Protein AF-A0A7C1T5G3-F1 (afdb_monomer_lite)

Sequence (94 aa):
MDLILVSEREKLIKEHGFLPYFDIGDSGFDVKKNFHHIRSTYSIPVIDYNQRNEKIDIKSLRKRGYDKKGTPFARFKGHYAGPMDMIKRKRFPL

pLDDT: mean 76.8, std 14.63, range [40.28, 95.38]

Radius of gyration: 19.86 Å; chains: 1; bounding box: 31×28×58 Å

Secondary structure (DSSP, 8-state):
----HHHHHHHHHHHH----SEEEEEGGG--HHHHHHHHHTT-EEEEE---SS---SHHHHHHHTB-TTSPBPEEETTEEE-HHHHHHTT----

Structure (mmCIF, N/CA/C/O backbone):
data_AF-A0A7C1T5G3-F1
#
_entry.id   AF-A0A7C1T5G3-F1
#
loop_
_atom_site.group_PDB
_atom_site.id
_atom_site.type_symbol
_atom_site.label_atom_id
_atom_site.label_alt_id
_atom_site.label_comp_id
_atom_site.label_asym_id
_atom_site.label_entity_id
_atom_site.label_seq_id
_atom_site.pdbx_PDB_ins_code
_atom_site.Cartn_x
_atom_site.Cartn_y
_atom_site.Cartn_z
_atom_site.occupancy
_atom_site.B_iso_or_equiv
_atom_site.auth_seq_id
_atom_site.auth_comp_id
_atom_site.auth_asym_id
_atom_site.auth_atom_id
_atom_site.pdbx_PDB_model_num
ATOM 1 N N . MET A 1 1 ? 7.858 14.968 4.469 1.00 40.28 1 MET A N 1
ATOM 2 C CA . MET A 1 1 ? 6.643 14.698 5.260 1.00 40.28 1 MET A CA 1
ATOM 3 C C . MET A 1 1 ? 5.994 13.510 4.586 1.00 40.28 1 MET A C 1
ATOM 5 O O . MET A 1 1 ? 5.471 13.669 3.492 1.00 40.28 1 MET A O 1
ATOM 9 N N . ASP A 1 2 ? 6.176 12.313 5.133 1.00 49.34 2 ASP A N 1
ATOM 10 C CA . ASP A 1 2 ? 5.582 11.113 4.545 1.00 49.34 2 ASP A CA 1
ATOM 11 C C . ASP A 1 2 ? 4.068 11.192 4.780 1.00 49.34 2 ASP A C 1
ATOM 13 O O . ASP A 1 2 ? 3.637 11.277 5.931 1.00 49.34 2 ASP A O 1
ATOM 17 N N . LEU A 1 3 ? 3.258 11.231 3.715 1.00 56.09 3 LEU A N 1
ATOM 18 C CA . LEU A 1 3 ? 1.805 11.087 3.839 1.00 56.09 3 LEU A CA 1
ATOM 19 C C . LEU A 1 3 ? 1.526 9.658 4.316 1.00 56.09 3 LEU A C 1
ATOM 21 O O . LEU A 1 3 ? 1.583 8.696 3.548 1.00 56.09 3 LEU A O 1
ATOM 25 N N . ILE A 1 4 ? 1.289 9.504 5.613 1.00 62.53 4 ILE A N 1
ATOM 26 C CA . ILE A 1 4 ? 1.065 8.203 6.230 1.00 62.53 4 ILE A CA 1
ATOM 27 C C . ILE A 1 4 ? -0.445 8.019 6.393 1.00 62.53 4 ILE A C 1
ATOM 29 O O . ILE A 1 4 ? -1.060 8.611 7.272 1.00 62.53 4 ILE A O 1
ATOM 33 N N . LEU A 1 5 ? -1.027 7.159 5.553 1.00 75.06 5 LEU A N 1
ATOM 34 C CA . LEU A 1 5 ? -2.446 6.775 5.598 1.00 75.06 5 LEU A CA 1
ATOM 35 C C . LEU A 1 5 ? -2.836 6.135 6.946 1.00 75.06 5 LEU A C 1
ATOM 37 O O . LEU A 1 5 ? -3.991 6.184 7.356 1.00 75.06 5 LEU A O 1
ATOM 41 N N . VAL A 1 6 ? -1.861 5.535 7.638 1.00 81.69 6 VAL A N 1
ATOM 42 C CA . VAL A 1 6 ? -2.050 4.760 8.876 1.00 81.69 6 VAL A CA 1
ATOM 43 C C . VAL A 1 6 ? -2.798 5.548 9.953 1.00 81.69 6 VAL A C 1
ATOM 45 O O . VAL A 1 6 ? -3.776 5.040 10.490 1.00 81.69 6 VAL A O 1
ATOM 48 N N . SER A 1 7 ? -2.394 6.790 10.238 1.00 84.75 7 SER A N 1
ATOM 49 C CA . SER A 1 7 ? -2.995 7.564 11.335 1.00 84.75 7 SER A CA 1
ATOM 50 C C . SER A 1 7 ? -4.450 7.944 11.063 1.00 84.75 7 SER A C 1
ATOM 52 O O . SER A 1 7 ? -5.276 7.906 11.971 1.00 84.75 7 SER A O 1
ATOM 54 N N . GLU A 1 8 ? -4.778 8.285 9.815 1.00 86.56 8 GLU A N 1
ATOM 55 C CA . GLU A 1 8 ? -6.151 8.639 9.441 1.00 86.56 8 GLU A CA 1
ATOM 56 C C . GLU A 1 8 ? -7.051 7.400 9.445 1.00 86.56 8 GLU A C 1
ATOM 58 O O . GLU A 1 8 ? -8.162 7.424 9.971 1.00 86.56 8 GLU A O 1
ATOM 63 N N . ARG A 1 9 ? -6.535 6.276 8.940 1.00 88.88 9 ARG A N 1
ATOM 64 C CA . ARG A 1 9 ? -7.236 4.992 8.957 1.00 88.88 9 ARG A CA 1
ATOM 65 C C . ARG A 1 9 ? -7.573 4.538 10.377 1.00 88.88 9 ARG A C 1
ATOM 67 O O . ARG A 1 9 ? -8.707 4.151 10.641 1.00 88.88 9 ARG A O 1
ATOM 74 N N . GLU A 1 10 ? -6.607 4.592 11.294 1.00 90.38 10 GLU A N 1
ATOM 75 C CA . GLU A 1 10 ? -6.819 4.230 12.702 1.00 90.38 10 GLU A CA 1
ATOM 76 C C . GLU A 1 10 ? -7.875 5.118 13.368 1.00 90.38 10 GLU A C 1
ATOM 78 O O . GLU A 1 10 ? -8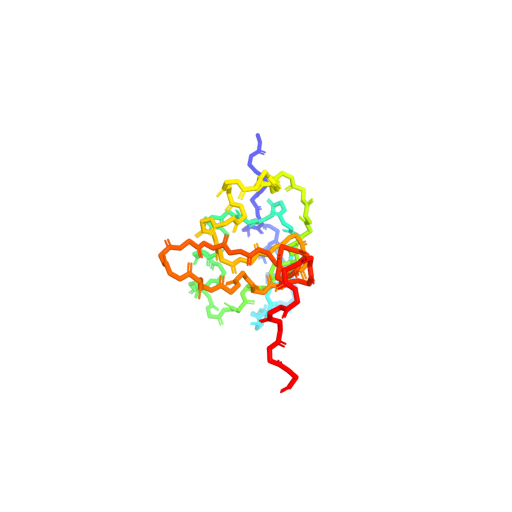.710 4.626 14.132 1.00 90.38 10 GLU A O 1
ATOM 83 N N . LYS A 1 11 ? -7.887 6.416 13.041 1.00 91.12 11 LYS A N 1
ATOM 84 C CA . LYS A 1 11 ? -8.907 7.350 13.522 1.00 91.12 11 LYS A CA 1
ATOM 85 C C . LYS A 1 11 ? -10.302 6.971 13.021 1.00 91.12 11 LYS A C 1
ATOM 87 O O . LYS A 1 11 ? -11.216 6.897 13.837 1.00 91.12 11 LYS A O 1
ATOM 92 N N . LEU A 1 12 ? -10.457 6.670 11.731 1.00 89.62 12 LEU A N 1
ATOM 93 C CA . LEU A 1 12 ? -11.743 6.272 11.143 1.00 89.62 12 LEU A CA 1
ATOM 94 C C . LEU A 1 12 ? -12.270 4.953 11.726 1.00 89.62 12 LEU A C 1
ATOM 96 O O . LEU A 1 12 ? -13.453 4.850 12.042 1.00 89.62 12 LEU A O 1
ATOM 100 N N . ILE A 1 13 ? -11.393 3.965 11.935 1.00 92.25 13 ILE A N 1
ATOM 101 C CA . ILE A 1 13 ? -11.759 2.703 12.600 1.00 92.25 13 ILE A CA 1
ATOM 102 C C . ILE A 1 13 ? -12.260 2.980 14.021 1.00 92.25 13 ILE A C 1
ATOM 104 O O . ILE A 1 13 ? -13.271 2.419 14.440 1.00 92.25 13 ILE A O 1
ATOM 108 N N . LYS A 1 14 ? -11.572 3.856 14.763 1.00 93.75 14 LYS A N 1
ATOM 109 C CA . LYS A 1 14 ? -11.965 4.229 16.126 1.00 93.75 14 LYS A CA 1
ATOM 110 C C . LYS A 1 14 ? -13.295 4.984 16.160 1.00 93.75 14 LYS A C 1
ATOM 112 O O . LYS A 1 14 ? -14.096 4.741 17.055 1.00 93.75 14 LYS A O 1
ATOM 117 N N . GLU A 1 15 ? -13.509 5.902 15.223 1.00 95.38 15 GLU A N 1
ATOM 118 C CA . GLU A 1 15 ? -14.708 6.741 15.151 1.00 95.38 15 GLU A CA 1
ATOM 119 C C . GLU A 1 15 ? -15.952 5.939 14.759 1.00 95.38 15 GLU A C 1
ATOM 121 O O . GLU A 1 15 ? -17.010 6.107 15.362 1.00 95.38 15 GLU A O 1
ATOM 126 N N . HIS A 1 16 ? -15.824 5.040 13.783 1.00 91.94 16 HIS A N 1
ATOM 127 C CA . HIS A 1 16 ? -16.964 4.307 13.235 1.00 91.94 16 HIS A CA 1
ATOM 128 C C . HIS A 1 16 ? -17.110 2.878 13.769 1.00 91.94 16 HIS A C 1
ATOM 130 O O . HIS A 1 16 ? -18.120 2.228 13.506 1.00 91.94 16 HIS A O 1
ATOM 136 N N . GLY A 1 17 ? -16.125 2.372 14.515 1.00 92.81 17 GLY A N 1
ATOM 137 C CA . GLY A 1 17 ? -16.195 1.073 15.182 1.00 92.81 17 GLY A CA 1
ATOM 138 C C . GLY A 1 17 ? -16.192 -0.133 14.241 1.00 92.81 17 GLY A C 1
ATOM 139 O O . GLY A 1 17 ? -16.596 -1.218 14.654 1.00 92.81 17 GLY A O 1
ATOM 140 N N . PHE A 1 18 ? -15.750 0.025 12.990 1.00 89.44 18 PHE A N 1
ATOM 141 C CA . PHE A 1 18 ? -15.656 -1.079 12.035 1.00 89.44 18 PHE A CA 1
ATOM 142 C C . PHE A 1 18 ? -14.293 -1.132 11.348 1.00 89.44 18 PHE A C 1
ATOM 144 O O . PHE A 1 18 ? -13.629 -0.116 11.138 1.00 89.44 18 PHE A O 1
ATOM 151 N N . LEU A 1 19 ? -13.886 -2.349 10.984 1.00 90.12 19 LEU A N 1
ATOM 152 C CA . LEU A 1 19 ? -12.702 -2.589 10.169 1.00 90.12 19 LEU A CA 1
ATOM 153 C C . LEU A 1 19 ? -13.103 -2.580 8.689 1.00 90.12 19 LEU A C 1
ATOM 155 O O . LEU A 1 19 ? -13.981 -3.359 8.304 1.00 90.12 19 LEU A O 1
ATOM 159 N N . PRO A 1 20 ? -12.494 -1.729 7.848 1.00 90.00 20 PRO A N 1
ATOM 160 C CA . PRO A 1 20 ? -12.786 -1.728 6.425 1.00 90.00 20 PRO A CA 1
ATOM 161 C C . PRO A 1 20 ? -12.309 -3.034 5.783 1.00 90.00 20 PRO A C 1
ATOM 163 O O . PRO A 1 20 ? -11.239 -3.546 6.105 1.00 90.00 20 PRO A O 1
ATOM 166 N N . TYR A 1 21 ? -13.105 -3.556 4.850 1.00 93.75 21 TYR A N 1
ATOM 167 C CA . TYR A 1 21 ? -12.718 -4.699 4.018 1.00 93.75 21 TYR A CA 1
ATOM 168 C C . TYR A 1 21 ? -11.869 -4.265 2.809 1.00 93.75 21 TYR A C 1
ATOM 170 O O . TYR A 1 21 ? -10.978 -4.994 2.374 1.00 93.75 21 TYR A O 1
ATOM 178 N N . PHE A 1 22 ? -12.121 -3.054 2.301 1.00 93.06 22 PHE A N 1
ATOM 179 C CA . PHE A 1 22 ? -11.335 -2.406 1.256 1.00 93.06 22 PHE A CA 1
ATOM 180 C C . PHE A 1 22 ? -10.843 -1.041 1.737 1.00 93.06 22 PHE A C 1
ATOM 182 O O . PHE A 1 22 ? -11.631 -0.236 2.229 1.00 93.06 22 PHE A O 1
ATOM 189 N N . ASP A 1 23 ? -9.561 -0.763 1.523 1.00 91.12 23 ASP A N 1
ATOM 190 C CA . ASP A 1 23 ? -8.971 0.566 1.677 1.00 91.12 23 ASP A CA 1
ATOM 191 C C . ASP A 1 23 ? -8.682 1.120 0.274 1.00 91.12 23 ASP A C 1
ATOM 193 O O . ASP A 1 23 ? -7.817 0.593 -0.428 1.00 91.12 23 ASP A O 1
ATOM 197 N N . ILE A 1 24 ? -9.414 2.155 -0.151 1.00 90.06 24 ILE A N 1
ATOM 198 C CA . ILE A 1 24 ? -9.251 2.780 -1.473 1.00 90.06 24 ILE A CA 1
ATOM 199 C C . ILE A 1 24 ? -8.462 4.083 -1.319 1.00 90.06 24 ILE A C 1
ATOM 201 O O . ILE A 1 24 ? -8.845 4.937 -0.523 1.00 90.06 24 ILE A O 1
ATOM 205 N N . GLY A 1 25 ? -7.375 4.249 -2.073 1.00 85.38 25 GLY A N 1
ATOM 206 C CA . GLY A 1 25 ? -6.524 5.442 -2.000 1.00 85.38 25 GLY A CA 1
ATOM 207 C C . GLY A 1 25 ? -5.909 5.827 -3.341 1.00 85.38 25 GLY A C 1
ATOM 208 O O . GLY A 1 25 ? -5.918 5.041 -4.282 1.00 85.38 25 GLY A O 1
ATOM 209 N N . ASP A 1 26 ? -5.368 7.039 -3.443 1.00 85.00 26 ASP A N 1
ATOM 210 C CA . ASP A 1 26 ? -4.647 7.486 -4.638 1.00 85.00 26 ASP A CA 1
ATOM 211 C C . ASP A 1 26 ? -3.179 7.013 -4.663 1.00 85.00 26 ASP A C 1
ATOM 213 O O . ASP A 1 26 ? -2.624 6.561 -3.658 1.00 85.00 26 ASP A O 1
ATOM 217 N N . SER A 1 27 ? -2.529 7.144 -5.824 1.00 82.00 27 SER A N 1
ATOM 218 C CA . SER A 1 27 ? -1.127 6.754 -6.058 1.00 82.00 27 SER A CA 1
ATOM 219 C C . SER A 1 27 ? -0.097 7.335 -5.073 1.00 82.00 27 SER A C 1
ATOM 221 O O . SER A 1 27 ? 0.956 6.739 -4.868 1.00 82.00 27 SER A O 1
ATOM 223 N N . GLY A 1 28 ? -0.371 8.474 -4.437 1.00 82.12 28 GLY A N 1
ATOM 224 C CA . GLY A 1 28 ? 0.466 9.071 -3.395 1.00 82.12 28 GLY A CA 1
ATOM 225 C C . GLY A 1 28 ? 0.556 8.216 -2.130 1.00 82.12 28 GLY A C 1
ATOM 226 O O . GLY A 1 28 ? 1.510 8.351 -1.364 1.00 82.12 28 GLY A O 1
ATOM 227 N N . PHE A 1 29 ? -0.379 7.281 -1.944 1.00 83.88 29 PHE A N 1
ATOM 228 C CA . PHE A 1 29 ? -0.353 6.290 -0.875 1.00 83.88 29 PHE A CA 1
ATOM 229 C C . PHE A 1 29 ? 0.302 4.963 -1.280 1.00 83.88 29 PHE A C 1
ATOM 231 O O . PHE A 1 29 ? 0.317 4.046 -0.449 1.00 83.88 29 PHE A O 1
ATOM 238 N N . ASP A 1 30 ? 0.889 4.861 -2.486 1.00 84.25 30 ASP A N 1
ATOM 239 C CA . ASP A 1 30 ? 1.658 3.697 -2.956 1.00 84.25 30 ASP A CA 1
ATOM 240 C C . ASP A 1 30 ? 3.015 3.563 -2.238 1.00 84.25 30 ASP A C 1
ATOM 242 O O . ASP A 1 30 ? 4.106 3.674 -2.800 1.00 84.25 30 ASP A O 1
ATOM 246 N N . VAL A 1 31 ? 2.946 3.359 -0.927 1.00 85.44 31 VAL A N 1
ATOM 247 C CA . VAL A 1 31 ? 4.091 3.226 -0.036 1.00 85.44 31 VAL A CA 1
ATOM 248 C C . VAL A 1 31 ? 3.976 1.888 0.666 1.00 85.44 31 VAL A C 1
ATOM 250 O O . VAL A 1 31 ? 2.965 1.596 1.306 1.00 85.44 31 VAL A O 1
ATOM 253 N N . LYS A 1 32 ? 5.043 1.078 0.620 1.00 88.31 32 LYS A N 1
ATOM 254 C CA . LYS A 1 32 ? 5.071 -0.267 1.228 1.00 88.31 32 LYS A CA 1
ATOM 255 C C . LYS A 1 32 ? 4.534 -0.288 2.661 1.00 88.31 32 LYS A C 1
ATOM 257 O O . LYS A 1 32 ? 3.849 -1.239 3.022 1.00 88.31 32 LYS A O 1
ATOM 262 N N . LYS A 1 33 ? 4.821 0.741 3.466 1.00 88.69 33 LYS A N 1
ATOM 263 C CA . LYS A 1 33 ? 4.339 0.859 4.852 1.00 88.69 33 LYS A CA 1
ATOM 264 C C . LYS A 1 33 ? 2.806 0.851 4.943 1.00 88.69 33 LYS A C 1
ATOM 266 O O . LYS A 1 33 ? 2.272 0.145 5.793 1.00 88.69 33 LYS A O 1
ATOM 271 N N . ASN A 1 34 ? 2.113 1.552 4.041 1.00 88.69 34 ASN A N 1
ATOM 272 C CA . ASN A 1 34 ? 0.649 1.578 3.992 1.00 88.69 34 ASN A CA 1
ATOM 273 C C . ASN A 1 34 ? 0.099 0.187 3.653 1.00 88.69 34 ASN A C 1
ATOM 275 O O . ASN A 1 34 ? -0.751 -0.321 4.374 1.00 88.69 34 ASN A O 1
ATOM 279 N N . PHE A 1 35 ? 0.650 -0.487 2.635 1.00 89.25 35 PHE A N 1
ATOM 280 C CA . PHE A 1 35 ? 0.228 -1.849 2.277 1.00 89.25 35 PHE A CA 1
ATOM 281 C C . PHE A 1 35 ? 0.405 -2.849 3.416 1.00 89.25 35 PHE A C 1
ATOM 283 O O . PHE A 1 35 ? -0.496 -3.649 3.656 1.00 89.25 35 PHE A O 1
ATOM 290 N N . HIS A 1 36 ? 1.552 -2.826 4.104 1.00 91.94 36 HIS A N 1
ATOM 291 C CA . HIS A 1 36 ? 1.800 -3.744 5.217 1.00 91.94 36 HIS A CA 1
ATOM 292 C C . HIS A 1 36 ? 0.797 -3.519 6.347 1.00 91.94 36 HIS A C 1
ATOM 294 O O . HIS A 1 36 ? 0.227 -4.486 6.839 1.00 91.94 36 HIS A O 1
ATOM 300 N N . HIS A 1 37 ? 0.540 -2.259 6.705 1.00 91.06 37 HIS A N 1
ATOM 301 C CA . HIS A 1 37 ? -0.413 -1.926 7.759 1.00 91.06 37 HIS A CA 1
ATOM 302 C C . HIS A 1 37 ? -1.864 -2.285 7.383 1.00 91.06 37 HIS A C 1
ATOM 304 O O . HIS A 1 37 ? -2.583 -2.893 8.172 1.00 91.06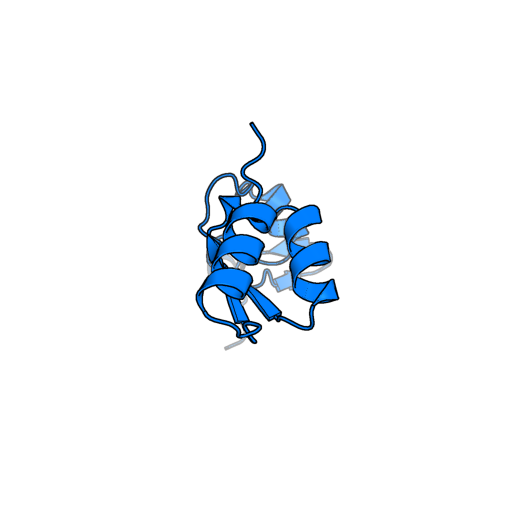 37 HIS A O 1
ATOM 310 N N . ILE A 1 38 ? -2.301 -1.970 6.159 1.00 91.88 38 ILE A N 1
ATOM 311 C CA . ILE A 1 38 ? -3.642 -2.331 5.673 1.00 91.88 38 ILE A CA 1
ATOM 312 C C . ILE A 1 38 ? -3.818 -3.857 5.715 1.00 91.88 38 ILE A C 1
ATOM 314 O O . ILE A 1 38 ? -4.761 -4.367 6.327 1.00 91.88 38 ILE A O 1
ATOM 318 N N . ARG A 1 39 ? -2.855 -4.602 5.154 1.00 93.25 39 ARG A N 1
ATOM 319 C CA . ARG A 1 39 ? -2.903 -6.070 5.096 1.00 93.25 39 ARG A CA 1
ATOM 320 C C . ARG A 1 39 ? -2.796 -6.736 6.464 1.00 93.25 39 ARG A C 1
ATOM 322 O O . ARG A 1 39 ? -3.412 -7.780 6.648 1.00 93.25 39 ARG A O 1
ATOM 329 N N . SER A 1 40 ? -2.079 -6.154 7.431 1.00 92.06 40 SER A N 1
ATOM 330 C CA . SER A 1 40 ? -2.009 -6.709 8.794 1.00 92.06 40 SER A CA 1
ATOM 331 C C . SER A 1 40 ? -3.353 -6.683 9.523 1.00 92.06 40 SER A C 1
ATOM 333 O O . SER A 1 40 ? -3.523 -7.379 10.515 1.00 92.06 40 SER A O 1
ATOM 335 N N . THR A 1 41 ? -4.312 -5.902 9.022 1.00 89.19 41 THR A N 1
ATOM 336 C CA . THR A 1 41 ? -5.691 -5.850 9.533 1.00 89.19 41 THR A CA 1
ATOM 337 C C . THR A 1 41 ? -6.700 -6.548 8.615 1.00 89.19 41 THR A C 1
ATOM 339 O O . THR A 1 41 ? -7.896 -6.316 8.738 1.00 89.19 41 THR A O 1
ATOM 342 N N . TYR A 1 42 ? -6.223 -7.401 7.699 1.00 89.06 42 TYR A N 1
ATOM 343 C CA . TYR A 1 42 ? -7.028 -8.186 6.749 1.00 89.06 42 TYR A CA 1
ATOM 344 C C . TYR A 1 42 ? -7.823 -7.384 5.709 1.00 89.06 42 TYR A C 1
ATOM 346 O O . TYR A 1 42 ? -8.657 -7.952 5.007 1.00 89.06 42 TYR A O 1
ATOM 354 N N . SER A 1 43 ? -7.534 -6.093 5.553 1.00 93.94 43 SER A N 1
ATOM 355 C CA . SER A 1 43 ? -8.137 -5.274 4.502 1.00 93.94 43 SER A CA 1
ATOM 356 C C . SER A 1 43 ? -7.385 -5.410 3.173 1.00 93.94 43 SER A C 1
ATOM 358 O O . SER A 1 43 ? -6.179 -5.692 3.133 1.00 93.94 43 SER A O 1
ATOM 360 N N . ILE A 1 44 ? -8.102 -5.203 2.068 1.00 93.81 44 ILE A N 1
ATOM 361 C CA . ILE A 1 44 ? -7.569 -5.215 0.706 1.00 93.81 44 ILE A CA 1
ATOM 362 C C . ILE A 1 44 ? -7.281 -3.767 0.265 1.00 93.81 44 ILE A C 1
ATOM 364 O O . ILE A 1 44 ? -8.218 -2.991 0.068 1.00 93.81 44 ILE A O 1
ATOM 368 N N . PRO A 1 45 ? -6.005 -3.387 0.060 1.00 92.00 45 PRO A N 1
ATOM 369 C CA . PRO A 1 45 ? -5.663 -2.076 -0.479 1.00 92.00 45 PRO A CA 1
ATOM 370 C C . PRO A 1 45 ? -5.941 -2.018 -1.986 1.00 92.00 45 PRO A C 1
ATOM 372 O O . PRO A 1 45 ? -5.395 -2.819 -2.750 1.00 92.00 45 PRO A O 1
ATOM 375 N N . VAL A 1 46 ? -6.735 -1.040 -2.415 1.00 90.25 46 VAL A N 1
ATOM 376 C CA . VAL A 1 46 ? -7.005 -0.702 -3.817 1.00 90.25 46 VAL A CA 1
ATOM 377 C C . VAL A 1 46 ? -6.464 0.700 -4.071 1.00 90.25 46 VAL A C 1
ATOM 379 O O . VAL A 1 46 ? -7.035 1.690 -3.625 1.00 90.25 46 VAL A O 1
ATOM 382 N N . ILE A 1 47 ? -5.337 0.791 -4.771 1.00 86.31 47 ILE A N 1
ATOM 383 C CA . ILE A 1 47 ? -4.709 2.077 -5.073 1.00 86.31 47 ILE A CA 1
ATOM 384 C C . ILE A 1 47 ? -5.023 2.471 -6.511 1.00 86.31 47 ILE A C 1
ATOM 386 O O . ILE A 1 47 ? -4.667 1.744 -7.441 1.00 86.31 47 ILE A O 1
ATOM 390 N N . ASP A 1 48 ? -5.675 3.620 -6.682 1.00 82.00 48 ASP A N 1
ATOM 391 C CA . ASP A 1 48 ? -5.887 4.231 -7.987 1.00 82.00 48 ASP A CA 1
ATOM 392 C C . ASP A 1 48 ? -4.546 4.727 -8.531 1.00 82.00 48 ASP A C 1
ATOM 394 O O . ASP A 1 48 ? -3.973 5.739 -8.103 1.00 82.00 48 ASP A O 1
ATOM 398 N N . TYR A 1 49 ? -4.012 3.942 -9.459 1.00 67.94 49 TYR A N 1
ATOM 399 C CA . TYR A 1 49 ? -2.720 4.163 -10.078 1.00 67.94 49 TYR A CA 1
ATOM 400 C C . TYR A 1 49 ? -2.856 5.230 -11.164 1.00 67.94 49 TYR A C 1
ATOM 402 O O . TYR A 1 49 ? -2.933 4.950 -12.36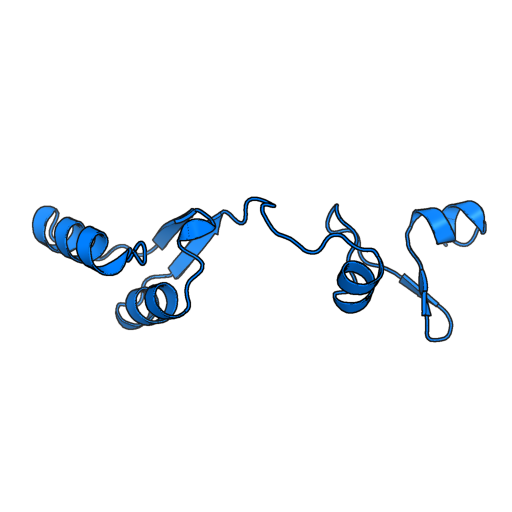0 1.00 67.94 49 TYR A O 1
ATOM 410 N N . ASN A 1 50 ? -2.894 6.489 -10.742 1.00 68.62 50 ASN A N 1
ATOM 411 C CA . ASN A 1 50 ? -2.892 7.604 -11.670 1.00 68.62 50 ASN A CA 1
ATOM 412 C C . ASN A 1 50 ? -1.469 7.798 -12.221 1.00 68.62 50 ASN A C 1
ATOM 414 O O . ASN A 1 50 ? -0.496 7.819 -11.468 1.00 68.62 50 ASN A O 1
ATOM 418 N N . GLN A 1 51 ? -1.334 7.915 -13.540 1.00 61.66 51 GLN A N 1
ATOM 419 C CA . GLN A 1 51 ? -0.068 7.844 -14.277 1.00 61.66 51 GLN A CA 1
ATOM 420 C C . GLN A 1 51 ? 0.802 9.104 -14.071 1.00 61.66 51 GLN A C 1
ATOM 422 O O . GLN A 1 51 ? 1.045 9.875 -14.995 1.00 61.66 51 GLN A O 1
ATOM 427 N N . ARG A 1 52 ? 1.265 9.369 -12.847 1.00 54.56 52 ARG A N 1
ATOM 428 C CA . ARG A 1 52 ? 2.174 10.478 -12.520 1.00 54.56 52 ARG A CA 1
ATOM 429 C C . ARG A 1 52 ? 3.508 9.889 -12.070 1.00 54.56 52 ARG A C 1
ATOM 431 O O . ARG A 1 52 ? 3.541 9.006 -11.225 1.00 54.56 52 ARG A O 1
ATOM 438 N N . ASN A 1 53 ? 4.608 10.351 -12.669 1.00 59.78 53 ASN A N 1
ATOM 439 C CA . ASN A 1 53 ? 5.978 9.826 -12.502 1.00 59.78 53 ASN A CA 1
ATOM 440 C C . ASN A 1 53 ? 6.283 8.437 -13.089 1.00 59.78 53 ASN A C 1
ATOM 442 O O . ASN A 1 53 ? 7.367 7.889 -12.859 1.00 59.78 53 ASN A O 1
ATOM 446 N N . GLU A 1 54 ? 5.399 7.871 -13.908 1.00 65.31 54 GLU A N 1
ATOM 447 C CA . GLU A 1 54 ? 5.734 6.642 -14.613 1.00 65.31 54 GLU A CA 1
ATOM 448 C C . GLU A 1 54 ? 6.838 6.897 -15.657 1.00 65.31 54 GLU A C 1
ATOM 450 O O . GLU A 1 54 ? 6.740 7.798 -16.492 1.00 65.31 54 GLU A O 1
ATOM 455 N N . LYS A 1 55 ? 7.906 6.087 -15.627 1.00 75.06 55 LYS A N 1
ATOM 456 C CA . LYS A 1 55 ? 8.924 6.083 -16.685 1.00 75.06 55 LYS A CA 1
ATOM 457 C C . LYS A 1 55 ? 8.314 5.500 -17.959 1.00 75.06 55 LYS A C 1
ATOM 459 O O . LYS A 1 55 ? 8.420 4.306 -18.224 1.00 75.06 55 LYS A O 1
ATOM 464 N N . ILE A 1 56 ? 7.667 6.364 -18.732 1.00 79.88 56 ILE A N 1
ATOM 465 C CA . ILE A 1 56 ? 7.048 6.044 -20.025 1.00 79.88 56 ILE A CA 1
ATOM 466 C C . ILE A 1 56 ? 8.054 6.053 -21.185 1.00 79.88 56 ILE A C 1
ATOM 468 O O . ILE A 1 56 ? 7.665 6.012 -22.353 1.00 79.88 56 ILE A O 1
ATOM 472 N N . ASP A 1 57 ? 9.356 6.110 -20.890 1.00 86.00 57 ASP A N 1
ATOM 473 C CA . ASP A 1 57 ? 10.378 5.935 -21.912 1.00 86.00 57 ASP A CA 1
ATOM 474 C C . ASP A 1 57 ? 10.307 4.513 -22.497 1.00 86.00 57 ASP A C 1
ATOM 476 O O . ASP A 1 57 ? 9.984 3.535 -21.815 1.00 86.00 57 ASP A O 1
ATOM 480 N N . ILE A 1 58 ? 10.619 4.383 -23.786 1.00 81.75 58 ILE A N 1
ATOM 481 C CA . ILE A 1 58 ? 10.435 3.128 -24.525 1.00 81.75 58 ILE A CA 1
ATOM 482 C C . ILE A 1 58 ? 11.235 1.955 -23.934 1.00 81.75 58 ILE A C 1
ATOM 484 O O . ILE A 1 58 ? 10.831 0.802 -24.086 1.00 81.75 58 ILE A O 1
ATOM 488 N N . LYS A 1 59 ? 12.356 2.219 -23.248 1.00 84.31 59 LYS A N 1
ATOM 489 C CA . LYS A 1 59 ? 13.186 1.179 -22.626 1.00 84.31 59 LYS A CA 1
ATOM 490 C C . LYS A 1 59 ? 12.493 0.639 -21.376 1.00 84.31 59 LYS A C 1
ATOM 492 O O . LYS A 1 59 ? 12.402 -0.579 -21.217 1.00 84.31 59 LYS A O 1
ATOM 497 N N . SER A 1 60 ? 11.964 1.527 -20.537 1.00 81.94 60 SER A N 1
ATOM 498 C CA . SER A 1 60 ? 11.170 1.167 -19.358 1.00 81.94 60 SER A CA 1
ATOM 499 C C . SER A 1 60 ? 9.881 0.431 -19.735 1.00 81.94 60 SER A C 1
ATOM 501 O O . SER A 1 60 ? 9.596 -0.620 -19.158 1.00 81.94 60 SER A O 1
ATOM 503 N N . LEU A 1 61 ? 9.155 0.901 -20.756 1.00 83.50 61 LEU A N 1
ATOM 504 C CA . LEU A 1 61 ? 7.940 0.241 -21.252 1.00 83.50 61 LEU A CA 1
ATOM 505 C C . LEU A 1 61 ? 8.233 -1.155 -21.831 1.00 83.50 61 LEU A C 1
ATOM 507 O O . LEU A 1 61 ? 7.592 -2.135 -21.452 1.00 83.50 61 LEU A O 1
ATOM 511 N N . ARG A 1 62 ? 9.265 -1.299 -22.678 1.00 82.31 62 ARG A N 1
ATOM 512 C CA . ARG A 1 62 ? 9.667 -2.613 -23.223 1.00 82.31 62 ARG A CA 1
ATOM 513 C C . ARG A 1 62 ? 10.083 -3.604 -22.140 1.00 82.31 62 ARG A C 1
ATOM 515 O O . ARG A 1 62 ? 9.769 -4.781 -22.263 1.00 82.31 62 ARG A O 1
ATOM 522 N N . LYS A 1 63 ? 10.765 -3.147 -21.082 1.00 80.44 63 LYS A N 1
ATOM 523 C CA . LYS A 1 63 ? 11.145 -4.002 -19.943 1.00 80.44 63 LYS A CA 1
ATOM 524 C C . LYS A 1 63 ? 9.920 -4.569 -19.221 1.00 80.44 63 LYS A C 1
ATOM 526 O O . LYS A 1 63 ? 9.971 -5.697 -18.747 1.00 80.44 63 LYS A O 1
ATOM 531 N N . ARG A 1 64 ? 8.842 -3.787 -19.131 1.00 78.56 64 ARG A N 1
ATOM 532 C CA . ARG A 1 64 ? 7.577 -4.192 -18.501 1.00 78.56 64 ARG A CA 1
ATOM 533 C C . ARG A 1 64 ? 6.722 -5.078 -19.403 1.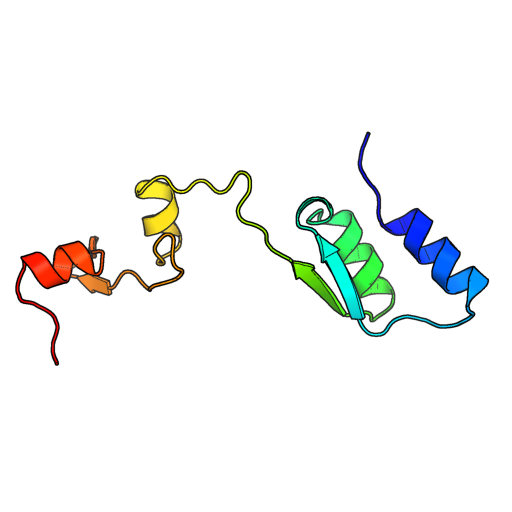00 78.56 64 ARG A C 1
ATOM 535 O O . ARG A 1 64 ? 5.883 -5.805 -18.893 1.00 78.56 64 ARG A O 1
ATOM 542 N N . GLY A 1 65 ? 6.937 -5.024 -20.718 1.00 77.56 65 GLY A N 1
ATOM 543 C CA . GLY A 1 65 ? 6.209 -5.845 -21.683 1.00 77.56 65 GLY A CA 1
ATOM 544 C C . GLY A 1 65 ? 4.854 -5.274 -22.099 1.00 77.56 65 GLY A C 1
ATOM 545 O O . GLY A 1 65 ? 4.146 -5.948 -22.835 1.00 77.56 65 GLY A O 1
ATOM 546 N N . TYR A 1 66 ? 4.529 -4.033 -21.716 1.00 78.81 66 TYR A N 1
ATOM 547 C CA . TYR A 1 66 ? 3.313 -3.329 -22.130 1.00 78.81 66 TYR A CA 1
ATOM 548 C C . TYR A 1 66 ? 3.621 -1.875 -22.504 1.00 78.81 66 TYR A C 1
ATOM 550 O O . TYR A 1 66 ? 4.511 -1.249 -21.922 1.00 78.81 66 TYR A O 1
ATOM 558 N N . ASP A 1 67 ? 2.909 -1.343 -23.495 1.00 80.50 67 ASP A N 1
ATOM 559 C CA . ASP A 1 67 ? 3.013 0.052 -23.909 1.00 80.50 67 ASP A CA 1
ATOM 560 C C . ASP A 1 67 ? 2.283 1.004 -22.943 1.00 80.50 67 ASP A C 1
ATOM 562 O O . ASP A 1 67 ? 1.676 0.589 -21.957 1.00 80.50 67 ASP A O 1
ATOM 566 N N . LYS A 1 68 ? 2.329 2.311 -23.231 1.00 78.25 68 LYS A N 1
ATOM 567 C CA . LYS A 1 68 ? 1.710 3.351 -22.389 1.00 78.25 68 LYS A CA 1
ATOM 568 C C . LYS A 1 68 ? 0.190 3.217 -22.216 1.00 78.25 68 LYS A C 1
ATOM 570 O O . LYS A 1 68 ? -0.365 3.876 -21.347 1.00 78.25 68 LYS A O 1
ATOM 575 N N . LYS A 1 69 ? -0.476 2.439 -23.076 1.00 77.00 69 LYS A N 1
ATOM 576 C CA . LYS A 1 69 ? -1.916 2.161 -23.014 1.00 77.00 69 LYS A CA 1
ATOM 577 C C . LYS A 1 69 ? -2.209 0.814 -22.343 1.00 77.00 69 LYS A C 1
ATOM 579 O O . LYS A 1 69 ? -3.355 0.383 -22.350 1.00 77.00 69 LYS A O 1
ATOM 584 N N . GLY A 1 70 ? -1.189 0.127 -21.826 1.00 71.12 70 GLY A N 1
ATOM 585 C CA . GLY A 1 70 ? -1.321 -1.221 -21.280 1.00 71.12 70 GLY A CA 1
ATOM 586 C C . GLY A 1 70 ? -1.416 -2.313 -22.349 1.00 71.12 70 GLY A C 1
ATOM 587 O O . GLY A 1 70 ? -1.774 -3.441 -22.028 1.00 71.12 70 GLY A O 1
ATOM 588 N N . THR A 1 71 ? -1.091 -2.024 -23.615 1.00 79.38 71 THR A N 1
ATOM 589 C CA . THR A 1 71 ? -1.119 -3.041 -24.679 1.00 79.38 71 THR A CA 1
ATOM 590 C C . THR A 1 71 ? 0.165 -3.871 -24.635 1.00 79.38 71 THR A C 1
ATOM 592 O O . THR A 1 71 ? 1.247 -3.278 -24.655 1.00 79.38 71 THR A O 1
ATOM 595 N N . PRO A 1 72 ? 0.104 -5.215 -24.611 1.00 77.25 72 PRO A N 1
ATOM 596 C CA . PRO A 1 72 ? 1.303 -6.046 -24.595 1.00 77.25 72 PRO A CA 1
ATOM 597 C C . PRO A 1 72 ? 2.226 -5.783 -25.795 1.00 77.25 72 PRO A C 1
ATOM 599 O O . PRO A 1 72 ? 1.778 -5.688 -26.940 1.00 77.25 72 PRO A O 1
ATOM 602 N N . PHE A 1 73 ? 3.536 -5.731 -25.556 1.00 77.25 73 PHE A N 1
ATOM 603 C CA . PHE A 1 73 ? 4.539 -5.824 -26.613 1.00 77.25 73 PHE A CA 1
ATOM 604 C C . PHE A 1 73 ? 4.634 -7.279 -27.075 1.00 77.25 73 PHE A C 1
ATOM 606 O O . PHE A 1 73 ? 4.966 -8.164 -26.284 1.00 77.25 73 PHE A O 1
ATOM 613 N N . ALA A 1 74 ? 4.417 -7.546 -28.361 1.00 73.25 74 ALA A N 1
ATOM 614 C CA . ALA A 1 74 ? 4.626 -8.892 -28.874 1.00 73.25 74 ALA A CA 1
ATOM 615 C C . ALA A 1 74 ? 6.125 -9.223 -28.897 1.00 73.25 74 ALA A C 1
ATOM 617 O O . ALA A 1 74 ? 6.971 -8.412 -29.303 1.00 73.25 74 ALA A O 1
ATOM 618 N N . ARG A 1 75 ? 6.461 -10.444 -28.481 1.00 60.44 75 ARG A N 1
ATOM 619 C CA . ARG A 1 75 ? 7.827 -10.963 -28.552 1.00 60.44 75 ARG A CA 1
ATOM 620 C C . ARG A 1 75 ? 8.089 -11.457 -29.974 1.00 60.44 75 ARG A C 1
ATOM 622 O O . ARG A 1 75 ? 7.477 -12.422 -30.416 1.00 60.44 75 ARG A O 1
ATOM 629 N N . PHE A 1 76 ? 9.023 -10.830 -30.684 1.00 57.62 76 PHE A N 1
ATOM 630 C CA . PHE A 1 76 ? 9.445 -11.269 -3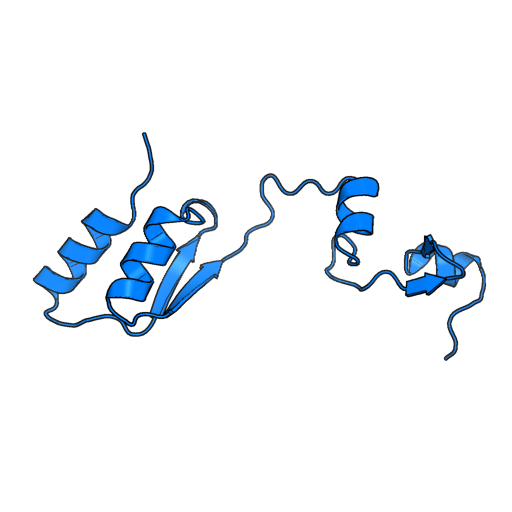2.013 1.00 57.62 76 PHE A CA 1
ATOM 631 C C . PHE A 1 76 ? 10.954 -11.518 -32.038 1.00 57.62 76 PHE A C 1
ATOM 633 O O . PHE A 1 76 ? 11.741 -10.589 -31.869 1.00 57.62 76 PHE A O 1
ATOM 640 N N . LYS A 1 77 ? 11.358 -12.782 -32.244 1.00 52.94 77 LYS A N 1
ATOM 641 C CA . LYS A 1 77 ? 12.764 -13.214 -32.397 1.00 52.94 77 LYS A CA 1
ATOM 642 C C . LYS A 1 77 ? 13.731 -12.595 -31.366 1.00 52.94 77 LYS A C 1
ATOM 644 O O . LYS A 1 77 ? 14.775 -12.070 -31.725 1.00 52.94 77 LYS A O 1
ATOM 649 N N . GLY A 1 78 ? 13.358 -12.617 -30.085 1.00 59.00 78 GLY A N 1
ATOM 650 C CA . GLY A 1 78 ? 14.206 -12.105 -28.997 1.00 59.00 78 GLY A CA 1
ATOM 651 C C . GLY A 1 78 ? 14.094 -10.601 -28.708 1.00 59.00 78 GLY A C 1
ATOM 652 O O . GLY A 1 78 ? 14.705 -10.139 -27.749 1.00 59.00 78 GLY A O 1
ATOM 653 N N . HIS A 1 79 ? 13.270 -9.849 -29.449 1.00 57.47 79 HIS A N 1
ATOM 654 C CA . HIS A 1 79 ? 13.025 -8.421 -29.217 1.00 57.47 79 HIS A CA 1
ATOM 655 C C . HIS A 1 79 ? 11.533 -8.117 -28.997 1.00 57.47 79 HIS A C 1
ATOM 657 O O . HIS A 1 79 ? 10.661 -8.760 -29.581 1.00 57.47 79 HIS A O 1
ATOM 663 N N . TYR A 1 80 ? 11.233 -7.118 -28.163 1.00 60.69 80 TYR A N 1
ATOM 664 C CA . TYR A 1 80 ? 9.870 -6.620 -27.939 1.00 60.69 80 TYR A CA 1
ATOM 665 C C . TYR A 1 80 ? 9.516 -5.567 -28.997 1.00 60.69 80 TYR A C 1
ATOM 667 O O . TYR A 1 80 ? 10.156 -4.511 -29.062 1.00 60.69 80 TYR A O 1
ATOM 675 N N . ALA A 1 81 ? 8.517 -5.857 -29.832 1.00 63.56 81 ALA A N 1
ATOM 676 C CA . ALA A 1 81 ? 8.014 -4.951 -30.864 1.00 63.56 81 ALA A CA 1
ATOM 677 C C . ALA A 1 81 ? 6.639 -4.407 -30.463 1.00 63.56 81 ALA A C 1
ATOM 679 O O . ALA A 1 81 ? 5.779 -5.158 -30.005 1.00 63.56 81 ALA A O 1
ATOM 680 N N . GLY A 1 82 ? 6.444 -3.092 -30.604 1.00 63.09 82 GLY A N 1
ATOM 681 C CA . GLY A 1 82 ? 5.154 -2.466 -30.314 1.00 63.09 82 GLY A CA 1
ATOM 682 C C . GLY A 1 82 ? 4.099 -2.813 -31.361 1.00 63.09 82 GLY A C 1
ATOM 683 O O . GLY A 1 82 ? 4.461 -3.132 -32.497 1.00 63.09 82 GLY A O 1
ATOM 684 N N . PRO A 1 83 ? 2.804 -2.663 -31.039 1.00 58.78 83 PRO A N 1
ATOM 685 C CA . PRO A 1 83 ? 1.723 -2.830 -32.011 1.00 58.78 83 PRO A CA 1
ATOM 686 C C . PRO A 1 83 ? 1.955 -2.000 -33.285 1.00 58.78 83 PRO A C 1
ATOM 688 O O . PRO A 1 83 ? 1.848 -2.504 -34.397 1.00 58.78 83 PRO A O 1
ATOM 691 N N . MET A 1 84 ? 2.408 -0.750 -33.158 1.00 59.12 84 MET A N 1
ATOM 692 C CA . MET A 1 84 ? 2.722 0.094 -34.321 1.00 59.12 84 MET A CA 1
ATOM 693 C C . MET A 1 84 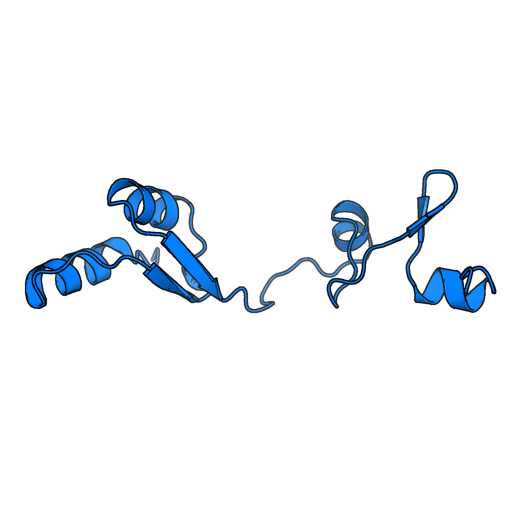? 3.924 -0.401 -35.139 1.00 59.12 84 MET A C 1
ATOM 695 O O . MET A 1 84 ? 3.924 -0.277 -36.365 1.00 59.12 84 MET A O 1
ATOM 699 N N . ASP A 1 85 ? 4.926 -1.003 -34.492 1.00 62.06 85 ASP A N 1
ATOM 700 C CA . ASP A 1 85 ? 6.065 -1.617 -35.186 1.00 62.06 85 ASP A CA 1
ATOM 701 C C . ASP A 1 85 ? 5.628 -2.863 -35.969 1.00 62.06 85 ASP A C 1
ATOM 703 O O . ASP A 1 85 ? 6.181 -3.162 -37.027 1.00 62.06 85 ASP A O 1
ATOM 707 N N . MET A 1 86 ? 4.635 -3.596 -35.462 1.00 58.38 86 MET A N 1
ATOM 708 C CA . MET A 1 86 ? 4.064 -4.776 -36.114 1.00 58.38 86 MET A CA 1
ATOM 709 C C . MET A 1 86 ? 3.112 -4.422 -37.264 1.00 58.38 86 MET A C 1
ATOM 711 O O . MET A 1 86 ? 3.166 -5.078 -38.307 1.00 58.38 86 MET A O 1
ATOM 715 N N . ILE A 1 87 ? 2.300 -3.365 -37.115 1.00 57.28 87 ILE A N 1
ATOM 716 C CA . ILE A 1 87 ? 1.407 -2.847 -38.170 1.00 57.28 87 ILE A CA 1
ATOM 717 C C . ILE A 1 87 ? 2.231 -2.343 -39.356 1.00 57.28 87 ILE A C 1
ATOM 719 O O . ILE A 1 87 ? 2.001 -2.766 -40.487 1.00 57.28 87 ILE A O 1
ATOM 723 N N . LYS A 1 88 ? 3.258 -1.514 -39.108 1.00 58.44 88 LYS A N 1
ATOM 724 C CA . LYS A 1 88 ? 4.167 -1.028 -40.164 1.00 58.44 88 LYS A CA 1
ATOM 725 C C . LYS A 1 88 ? 4.869 -2.162 -40.911 1.00 58.44 88 LYS A C 1
ATOM 727 O O . LYS A 1 88 ? 5.227 -2.009 -42.073 1.00 58.44 88 LYS A O 1
ATOM 732 N N . ARG A 1 89 ? 5.062 -3.306 -40.250 1.00 58.06 89 ARG A N 1
ATOM 733 C CA . ARG A 1 89 ? 5.695 -4.499 -40.823 1.00 58.06 89 ARG A CA 1
ATOM 734 C C . ARG A 1 89 ? 4.697 -5.484 -41.447 1.00 58.06 89 ARG A C 1
ATOM 736 O O . ARG A 1 89 ? 5.145 -6.550 -41.854 1.00 58.06 89 ARG A O 1
ATOM 743 N N . LYS A 1 90 ? 3.395 -5.156 -41.531 1.00 57.50 90 LYS A N 1
ATOM 744 C CA . LYS A 1 90 ? 2.312 -6.034 -42.035 1.00 57.50 90 LYS A CA 1
ATOM 745 C C . LYS A 1 90 ? 2.352 -7.447 -41.426 1.00 57.50 90 LYS A C 1
ATOM 747 O O . LYS A 1 90 ? 2.240 -8.439 -42.137 1.00 57.50 90 LYS A O 1
ATOM 752 N N . ARG A 1 91 ? 2.601 -7.554 -40.116 1.00 58.12 91 ARG A N 1
ATOM 753 C CA . ARG A 1 91 ? 2.851 -8.844 -39.438 1.00 58.12 91 ARG A CA 1
ATOM 754 C C . ARG A 1 91 ? 1.915 -9.144 -38.270 1.00 58.12 91 ARG A C 1
ATOM 756 O O . ARG A 1 91 ? 2.241 -9.990 -37.444 1.00 58.12 91 ARG A O 1
ATOM 763 N N . PHE A 1 92 ? 0.766 -8.479 -38.196 1.00 48.53 92 PHE A N 1
ATOM 764 C CA . PHE A 1 92 ? -0.323 -9.008 -37.380 1.00 48.53 92 PHE A CA 1
ATOM 765 C C . PHE A 1 92 ? -0.888 -10.247 -38.081 1.00 48.53 92 PHE A C 1
ATOM 767 O O . PHE A 1 92 ? -1.308 -10.115 -39.232 1.00 48.53 92 PHE A O 1
ATOM 774 N N . PRO A 1 93 ? -0.884 -11.435 -37.453 1.00 44.09 93 PRO A N 1
ATOM 775 C CA . PRO A 1 93 ? -1.866 -12.434 -37.830 1.00 44.09 93 PRO A CA 1
ATOM 776 C C . PRO A 1 93 ? -3.231 -11.854 -37.436 1.00 44.09 93 PRO A C 1
ATOM 778 O O . PRO A 1 93 ? -3.404 -11.427 -36.291 1.00 44.09 93 PRO A O 1
ATOM 781 N N . LEU A 1 94 ? -4.127 -11.720 -38.416 1.00 42.69 94 LEU A N 1
ATOM 782 C CA . LEU A 1 94 ? -5.556 -11.570 -38.142 1.00 42.69 94 LEU A CA 1
ATOM 783 C C . LEU A 1 94 ? -6.061 -12.830 -37.435 1.00 42.69 94 LEU A C 1
ATOM 785 O O . LEU A 1 94 ? -5.558 -13.923 -37.792 1.00 42.69 94 LEU A O 1
#

Organism: NCBI:txid2268181

Foldseek 3Di:
DQPAVLVVQVVVCVVVVDQAQEDEEEPSNVDVNNVVNNVVSNHHYHYDDDPDPDPQPPVSCQVVQAHPVRHGFDDDPNGGHDPVSCVVVVNDDD